Protein AF-A0A2M7KJ41-F1 (afdb_monomer)

Sequence (130 aa):
MAAAASPEGCPVPVIDRPNLLVILIDDLGVRDLGCTGSTFYETPNLDRMAAEGVKFSNAYAASSLCSPARVAIMTGRHPVRVDITNYLAGRGSAGRDLGGCACARREPEPHRLRDRFTDGRAGDGRCVLH

Structure (mmCIF, N/CA/C/O backbone):
data_AF-A0A2M7KJ41-F1
#
_entry.id   AF-A0A2M7KJ41-F1
#
loop_
_atom_site.group_PDB
_atom_site.id
_atom_site.type_symbol
_atom_site.label_atom_id
_atom_site.label_alt_id
_atom_site.label_comp_id
_atom_site.label_asym_id
_atom_site.label_entity_id
_atom_site.label_seq_id
_atom_site.pdbx_PDB_ins_code
_atom_site.Cartn_x
_atom_site.Cartn_y
_atom_site.Cartn_z
_atom_site.occupancy
_atom_site.B_iso_or_equiv
_atom_site.auth_seq_id
_atom_site.auth_comp_id
_atom_site.auth_asym_id
_atom_site.auth_atom_id
_atom_site.pdbx_PDB_model_num
ATOM 1 N N . MET A 1 1 ? -35.348 11.295 32.610 1.00 40.31 1 MET A N 1
ATOM 2 C CA . MET A 1 1 ? -34.556 12.425 32.081 1.00 40.31 1 MET A CA 1
ATOM 3 C C . MET A 1 1 ? -34.223 12.075 30.643 1.00 40.31 1 MET A C 1
ATOM 5 O O . MET A 1 1 ? -33.635 11.028 30.417 1.00 40.31 1 MET A O 1
ATOM 9 N N . ALA A 1 2 ? -34.806 12.819 29.707 1.00 37.28 2 ALA A N 1
ATOM 10 C CA . ALA A 1 2 ? -34.996 12.425 28.315 1.00 37.28 2 ALA A CA 1
ATOM 11 C C . ALA A 1 2 ? -33.674 12.221 27.558 1.00 37.28 2 ALA A C 1
ATOM 13 O O . ALA A 1 2 ? -32.796 13.079 27.601 1.00 37.28 2 ALA A O 1
ATOM 14 N N . ALA A 1 3 ? -33.573 11.107 26.831 1.00 39.62 3 ALA A N 1
ATOM 15 C CA . ALA A 1 3 ? -32.643 10.978 25.722 1.00 39.62 3 ALA A CA 1
ATOM 16 C C . ALA A 1 3 ? -33.139 11.906 24.607 1.00 39.62 3 ALA A C 1
ATOM 18 O O . ALA A 1 3 ? -34.209 11.686 24.039 1.00 39.62 3 ALA A O 1
ATOM 19 N N . ALA A 1 4 ? -32.396 12.976 24.341 1.00 44.53 4 ALA A N 1
ATOM 20 C CA . ALA A 1 4 ? -32.608 13.776 23.151 1.00 44.53 4 ALA A CA 1
ATOM 21 C C . ALA A 1 4 ? -32.181 12.929 21.945 1.00 44.53 4 ALA A C 1
ATOM 23 O O . ALA A 1 4 ? -30.998 12.661 21.747 1.00 44.53 4 ALA A O 1
ATOM 24 N N . ALA A 1 5 ? -33.165 12.466 21.178 1.00 51.31 5 ALA A N 1
ATOM 25 C CA . ALA A 1 5 ? -32.955 11.983 19.827 1.00 51.31 5 ALA A CA 1
ATOM 26 C C . ALA A 1 5 ? -32.408 13.152 18.995 1.00 51.31 5 ALA A C 1
ATOM 28 O O . ALA A 1 5 ? -33.076 14.178 18.863 1.00 51.31 5 ALA A O 1
ATOM 29 N N . SER A 1 6 ? -31.184 13.023 18.480 1.00 53.19 6 SER A N 1
ATOM 30 C CA . SER A 1 6 ? -30.684 13.968 17.482 1.00 53.19 6 SER A CA 1
ATOM 31 C C . SER A 1 6 ? -31.415 13.754 16.153 1.00 53.19 6 SER A C 1
ATOM 33 O O . SER A 1 6 ? -31.711 12.605 15.814 1.00 53.19 6 SER A O 1
ATOM 35 N N . PRO A 1 7 ? -31.716 14.834 15.412 1.00 61.47 7 PRO A N 1
ATOM 36 C CA . PRO A 1 7 ? -32.697 14.826 14.338 1.00 61.47 7 PRO A CA 1
ATOM 37 C C . PRO A 1 7 ? -32.066 14.386 13.014 1.00 61.47 7 PRO A C 1
ATOM 39 O O . PRO A 1 7 ? -30.911 14.701 12.737 1.00 61.47 7 PRO A O 1
ATOM 42 N N . GLU A 1 8 ? -32.869 13.704 12.201 1.00 51.78 8 GLU A N 1
ATOM 43 C CA . GLU A 1 8 ? -32.804 13.656 10.734 1.00 51.78 8 GLU A CA 1
ATOM 44 C C . GLU A 1 8 ? -31.416 13.412 10.101 1.00 51.78 8 GLU A C 1
ATOM 46 O O . GLU A 1 8 ? -30.691 14.330 9.709 1.00 51.78 8 GLU A O 1
ATOM 51 N N . GLY A 1 9 ? -31.071 12.138 9.904 1.00 53.47 9 GLY A N 1
ATOM 52 C CA . GLY A 1 9 ? -29.989 11.764 8.996 1.00 53.47 9 GLY A CA 1
ATOM 53 C C . GLY A 1 9 ? -30.282 12.265 7.578 1.00 53.47 9 GLY A C 1
ATOM 54 O O . GLY A 1 9 ? -31.323 11.951 7.004 1.00 53.47 9 GLY A O 1
ATOM 55 N N . CYS A 1 10 ? -29.360 13.040 7.004 1.00 39.47 10 CYS A N 1
ATOM 56 C CA . CYS A 1 10 ? -29.381 13.373 5.581 1.00 39.47 10 CYS A CA 1
ATOM 57 C C . CYS A 1 10 ? -29.448 12.065 4.768 1.00 39.47 10 CYS A C 1
ATOM 59 O O . CYS A 1 10 ? -28.671 11.152 5.075 1.00 39.47 10 CYS A O 1
ATOM 61 N N . PRO A 1 11 ? -30.334 11.936 3.758 1.00 60.34 11 PRO A N 1
ATOM 62 C CA . PRO A 1 11 ? -30.373 10.758 2.906 1.00 60.34 11 PRO A CA 1
ATOM 63 C C . PRO A 1 11 ? -29.016 10.608 2.226 1.00 60.34 11 PRO A C 1
ATOM 65 O O . PRO A 1 11 ? -28.678 11.360 1.312 1.00 60.34 11 PRO A O 1
ATOM 68 N N . VAL A 1 12 ? -28.208 9.662 2.701 1.00 67.88 12 VAL A N 1
ATOM 69 C CA . VAL A 1 12 ? -26.958 9.323 2.032 1.00 67.88 12 VAL A CA 1
ATOM 70 C C . VAL A 1 12 ? -27.383 8.669 0.720 1.00 67.88 12 VAL A C 1
ATOM 72 O O . VAL A 1 12 ? -28.075 7.648 0.774 1.00 67.88 12 VAL A O 1
ATOM 75 N N . PRO A 1 13 ? -27.074 9.259 -0.449 1.00 69.94 13 PRO A N 1
ATOM 76 C CA . PRO A 1 13 ? -27.458 8.661 -1.716 1.00 69.94 13 PRO A CA 1
ATOM 77 C C . PRO A 1 13 ? -26.911 7.236 -1.747 1.00 69.94 13 PRO A C 1
ATOM 79 O O . PRO A 1 13 ? -25.725 7.018 -1.499 1.00 69.94 13 PRO A O 1
ATOM 82 N N . VAL A 1 14 ? -27.792 6.263 -1.989 1.00 69.06 14 VAL A N 1
ATOM 83 C CA . VAL A 1 14 ? -27.393 4.869 -2.175 1.00 69.06 14 VAL A CA 1
ATOM 84 C C . VAL A 1 14 ? -26.606 4.841 -3.476 1.00 69.06 14 VAL A C 1
ATOM 86 O O . VAL A 1 14 ? -27.174 4.877 -4.563 1.00 69.06 14 VAL A O 1
ATOM 89 N N . ILE A 1 15 ? -25.281 4.919 -3.366 1.00 73.94 15 ILE A N 1
ATOM 90 C CA . ILE A 1 15 ? -24.413 4.894 -4.533 1.00 73.94 15 ILE A CA 1
ATOM 91 C C . ILE A 1 15 ? -24.281 3.431 -4.953 1.00 73.94 15 ILE A C 1
ATOM 93 O O . ILE A 1 15 ? -23.602 2.654 -4.284 1.00 73.94 15 ILE A O 1
ATOM 97 N N . ASP A 1 16 ? -24.870 3.072 -6.094 1.00 85.19 16 ASP A N 1
ATOM 98 C CA . ASP A 1 16 ? -24.765 1.722 -6.678 1.00 85.19 16 ASP A CA 1
ATOM 99 C C . ASP A 1 16 ? -23.310 1.305 -6.979 1.00 85.19 16 ASP A C 1
ATOM 101 O O . ASP A 1 16 ? -23.008 0.133 -7.205 1.00 85.19 16 ASP A O 1
ATOM 105 N N . ARG A 1 17 ? -22.383 2.272 -7.003 1.00 89.31 17 ARG A N 1
ATOM 106 C CA . ARG A 1 17 ? -20.949 2.081 -7.242 1.00 89.31 17 ARG A CA 1
ATOM 107 C C . ARG A 1 17 ? -20.129 2.769 -6.146 1.00 89.31 17 ARG A C 1
ATOM 109 O O . ARG A 1 17 ? -20.031 3.993 -6.163 1.00 89.31 17 ARG A O 1
ATOM 116 N N . PRO A 1 18 ? -19.508 2.032 -5.213 1.00 91.69 18 PRO A N 1
ATOM 117 C CA . PRO A 1 18 ? -18.751 2.658 -4.137 1.00 91.69 18 PRO A CA 1
ATOM 118 C C . PRO A 1 18 ? -17.609 3.520 -4.692 1.00 91.69 18 PRO A C 1
ATOM 120 O O . PRO A 1 18 ? -16.965 3.166 -5.682 1.00 91.69 18 PRO A O 1
ATOM 123 N N . ASN A 1 19 ? -17.342 4.646 -4.031 1.00 92.44 19 ASN A N 1
ATOM 124 C CA . ASN A 1 19 ? -16.181 5.476 -4.331 1.00 92.44 19 ASN A CA 1
ATOM 125 C C . ASN A 1 19 ? -14.926 4.824 -3.743 1.00 92.44 19 ASN A C 1
ATOM 127 O O . ASN A 1 19 ? -14.918 4.441 -2.574 1.00 92.44 19 ASN A O 1
ATOM 131 N N . LEU A 1 20 ? -13.858 4.733 -4.537 1.00 92.56 20 LEU A N 1
ATOM 132 C CA . LEU A 1 20 ? -12.573 4.203 -4.089 1.00 92.56 20 LEU A CA 1
ATOM 133 C C . LEU A 1 20 ? -11.571 5.347 -3.909 1.00 92.56 20 LEU A C 1
ATOM 135 O O . LEU A 1 20 ? -11.201 6.008 -4.878 1.00 92.56 20 LEU A O 1
ATOM 139 N N . LEU A 1 21 ? -11.107 5.549 -2.676 1.00 94.19 21 LEU A N 1
ATOM 140 C CA . LEU A 1 21 ? -10.010 6.457 -2.344 1.00 94.19 21 LEU A CA 1
ATOM 141 C C . LEU A 1 21 ? -8.794 5.633 -1.913 1.00 94.19 21 LEU A C 1
ATOM 143 O O . LEU A 1 21 ? -8.868 4.880 -0.946 1.00 94.19 21 LEU A O 1
ATOM 147 N N . VAL A 1 22 ? -7.673 5.795 -2.618 1.00 94.38 22 VAL A N 1
ATOM 148 C CA . VAL A 1 22 ? -6.394 5.158 -2.271 1.00 94.38 22 VAL A CA 1
ATOM 149 C C . VAL A 1 22 ? -5.453 6.221 -1.715 1.00 94.38 22 VAL A C 1
ATOM 151 O O . VAL A 1 22 ? -5.064 7.142 -2.429 1.00 94.38 22 VAL A O 1
ATOM 154 N N . ILE A 1 23 ? -5.086 6.084 -0.441 1.00 94.69 23 ILE A N 1
ATOM 155 C CA . ILE A 1 23 ? -4.098 6.934 0.231 1.00 94.69 23 ILE A CA 1
ATOM 156 C C . ILE A 1 23 ? -2.788 6.148 0.291 1.00 94.69 23 ILE A C 1
ATOM 158 O O . ILE A 1 23 ? -2.721 5.104 0.936 1.00 94.69 23 ILE A O 1
ATOM 162 N N . LEU A 1 24 ? -1.755 6.643 -0.391 1.00 93.94 24 LEU A N 1
ATOM 163 C CA . LEU A 1 24 ? -0.410 6.070 -0.380 1.00 93.94 24 LEU A CA 1
ATOM 164 C C . LEU A 1 24 ? 0.541 7.048 0.310 1.00 93.94 24 LEU A C 1
ATOM 166 O O . LEU A 1 24 ? 0.630 8.205 -0.095 1.00 93.94 24 LEU A O 1
ATOM 170 N N . ILE A 1 25 ? 1.245 6.571 1.333 1.00 93.69 25 ILE A N 1
ATOM 171 C CA . ILE A 1 25 ? 2.205 7.351 2.117 1.00 93.69 25 ILE A CA 1
ATOM 172 C C . ILE A 1 25 ? 3.603 6.810 1.801 1.00 93.69 25 ILE A C 1
ATOM 174 O O . ILE A 1 25 ? 3.825 5.605 1.911 1.00 93.69 25 ILE A O 1
ATOM 178 N N . ASP A 1 26 ? 4.524 7.680 1.379 1.00 91.56 26 ASP A N 1
ATOM 179 C CA . ASP A 1 26 ? 5.926 7.296 1.165 1.00 91.56 26 ASP A CA 1
ATOM 180 C C . ASP A 1 26 ? 6.660 7.157 2.504 1.00 91.56 26 ASP A C 1
ATOM 182 O O . ASP A 1 26 ? 6.391 7.902 3.445 1.00 91.56 26 ASP A O 1
ATOM 186 N N . ASP A 1 27 ? 7.604 6.214 2.556 1.00 90.25 27 ASP A N 1
ATOM 187 C CA . ASP A 1 27 ? 8.540 5.989 3.666 1.00 90.25 27 ASP A CA 1
ATOM 188 C C . ASP A 1 27 ? 7.897 5.747 5.046 1.00 90.25 27 ASP A C 1
ATOM 190 O O . ASP A 1 27 ? 8.555 5.891 6.074 1.00 90.25 27 ASP A O 1
ATOM 194 N N . LEU A 1 28 ? 6.630 5.315 5.084 1.00 91.31 28 LEU A N 1
ATOM 195 C CA . LEU A 1 28 ? 5.956 4.952 6.329 1.00 91.31 28 LEU A CA 1
ATOM 196 C C . LEU A 1 28 ? 6.430 3.582 6.833 1.00 91.31 28 LEU A C 1
ATOM 198 O O . LEU A 1 28 ? 6.167 2.541 6.221 1.00 91.31 28 LEU A O 1
ATOM 202 N N . GLY A 1 29 ? 7.097 3.578 7.980 1.00 88.81 29 GLY A N 1
ATOM 203 C CA . GLY A 1 29 ? 7.548 2.382 8.668 1.00 88.81 29 GLY A CA 1
ATOM 204 C C . GLY A 1 29 ? 6.440 1.690 9.462 1.00 88.81 29 GLY A C 1
ATOM 205 O O . GLY A 1 29 ? 5.474 2.290 9.932 1.00 88.81 29 GLY A O 1
ATOM 206 N N . VAL A 1 30 ? 6.618 0.387 9.702 1.00 87.81 30 VAL A N 1
ATOM 207 C CA . VAL A 1 30 ? 5.658 -0.431 10.470 1.00 87.81 30 VAL A CA 1
ATOM 208 C C . VAL A 1 30 ? 5.485 0.041 11.919 1.00 87.81 30 VAL A C 1
ATOM 210 O O . VAL A 1 30 ? 4.477 -0.265 12.544 1.00 87.81 30 VAL A O 1
ATOM 213 N N . ARG A 1 31 ? 6.441 0.796 12.471 1.00 89.19 31 ARG A N 1
ATOM 214 C CA . ARG A 1 31 ? 6.435 1.274 13.866 1.00 89.19 31 ARG A CA 1
ATOM 215 C C . ARG A 1 31 ? 6.057 2.749 14.005 1.00 89.19 31 ARG A C 1
ATOM 217 O O . ARG A 1 31 ? 6.217 3.303 15.090 1.00 89.19 31 ARG A O 1
ATOM 224 N N . ASP A 1 32 ? 5.561 3.370 12.941 1.00 90.38 32 ASP A N 1
ATOM 225 C CA . ASP A 1 32 ? 5.332 4.817 12.926 1.00 90.38 32 ASP A CA 1
ATOM 226 C C . ASP A 1 32 ? 3.908 5.207 13.343 1.00 90.38 32 ASP A C 1
ATOM 228 O O . ASP A 1 32 ? 3.660 6.369 13.638 1.00 90.38 32 ASP A O 1
ATOM 232 N N . LEU A 1 33 ? 2.968 4.259 13.415 1.00 91.00 33 LEU A N 1
ATOM 233 C CA . LEU A 1 33 ? 1.568 4.534 13.751 1.00 91.00 33 LEU A CA 1
ATOM 234 C C . LEU A 1 33 ? 1.228 4.130 15.189 1.00 91.00 33 LEU A C 1
ATOM 236 O O . LEU A 1 33 ? 1.703 3.106 15.693 1.00 91.00 33 LEU A O 1
ATOM 240 N N . GLY A 1 34 ? 0.325 4.876 15.827 1.00 89.75 34 GLY A N 1
ATOM 241 C CA . GLY A 1 34 ? -0.213 4.516 17.143 1.00 89.75 34 GLY A CA 1
ATOM 242 C C . GLY A 1 34 ? -0.846 3.119 17.137 1.00 89.75 34 GLY A C 1
ATOM 243 O O . GLY A 1 34 ? -0.534 2.268 17.972 1.00 89.75 34 GLY A O 1
ATOM 244 N N . CYS A 1 35 ? -1.643 2.815 16.111 1.00 87.88 35 CYS A N 1
ATOM 245 C CA . CYS A 1 35 ? -2.299 1.518 15.923 1.00 87.88 35 CYS A CA 1
ATOM 246 C C . CYS A 1 35 ? -1.350 0.337 15.635 1.00 87.88 35 CYS A C 1
ATOM 248 O O . CYS A 1 35 ? -1.790 -0.822 15.684 1.00 87.88 35 CYS A O 1
ATOM 250 N N . THR A 1 36 ? -0.072 0.590 15.339 1.00 88.38 36 THR A N 1
ATOM 251 C CA . THR A 1 36 ? 0.972 -0.442 15.211 1.00 88.38 36 THR A CA 1
ATOM 252 C C . THR A 1 36 ? 1.906 -0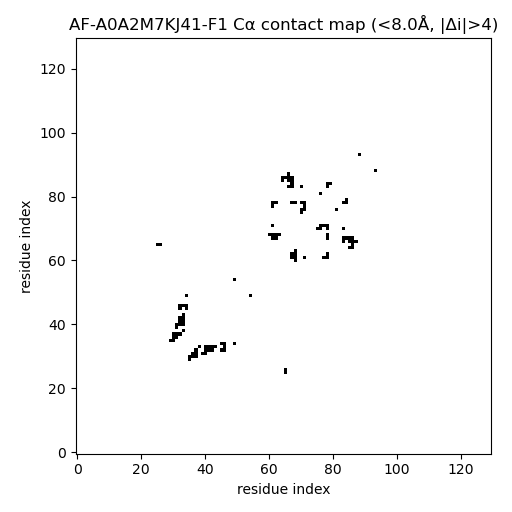.503 16.423 1.00 88.38 36 THR A C 1
ATOM 254 O O . THR A 1 36 ? 2.823 -1.325 16.447 1.00 88.38 36 THR A O 1
ATOM 257 N N . GLY A 1 37 ? 1.632 0.292 17.463 1.00 86.25 37 GLY A N 1
ATOM 258 C CA . GLY A 1 37 ? 2.357 0.287 18.734 1.00 86.25 37 GLY A CA 1
ATOM 259 C C . GLY A 1 37 ? 3.396 1.400 18.882 1.00 86.25 37 GLY A C 1
ATOM 260 O O . GLY A 1 37 ? 4.240 1.313 19.773 1.00 86.25 37 GLY A O 1
ATOM 261 N N . SER A 1 38 ? 3.370 2.429 18.029 1.00 89.62 38 SER A N 1
ATOM 262 C CA . SER A 1 38 ? 4.183 3.630 18.241 1.00 89.62 38 SER A CA 1
ATOM 263 C C . SER A 1 38 ? 3.646 4.450 19.411 1.00 89.62 38 SER A C 1
ATOM 265 O O . SER A 1 38 ? 2.444 4.662 19.523 1.00 89.62 38 SER A O 1
ATOM 267 N N . THR A 1 39 ? 4.535 4.952 20.266 1.00 87.06 39 THR A N 1
ATOM 268 C CA . THR A 1 39 ? 4.192 5.909 21.336 1.00 87.06 39 THR A CA 1
ATOM 269 C C . THR A 1 39 ? 4.751 7.305 21.071 1.00 87.06 39 THR A C 1
ATOM 271 O O . THR A 1 39 ? 4.613 8.183 21.915 1.00 87.06 39 THR A O 1
ATOM 274 N N . PHE A 1 40 ? 5.450 7.493 19.948 1.00 89.19 40 PHE A N 1
ATOM 275 C CA . PHE A 1 40 ? 6.141 8.742 19.628 1.00 89.19 40 PHE A CA 1
ATOM 276 C C . PHE A 1 40 ? 5.319 9.646 18.703 1.00 89.19 40 PHE A C 1
ATOM 278 O O . PHE A 1 40 ? 5.361 10.863 18.851 1.00 89.19 40 PHE A O 1
ATOM 285 N N . TYR A 1 41 ? 4.563 9.063 17.768 1.00 88.75 41 TYR A N 1
ATOM 286 C CA . TYR A 1 41 ? 3.760 9.805 16.798 1.00 88.75 41 TYR A CA 1
ATOM 287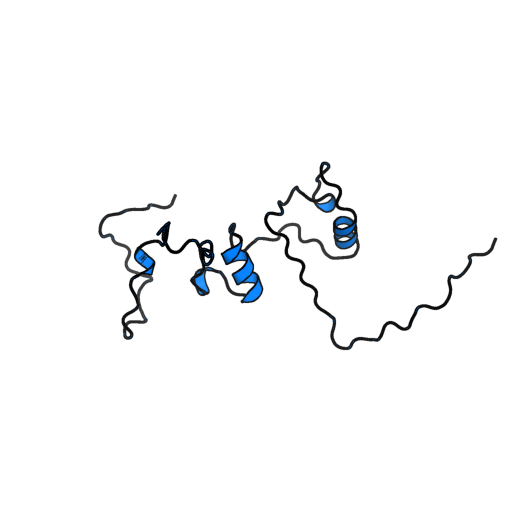 C C . TYR A 1 41 ? 2.272 9.756 17.147 1.00 88.75 41 TYR A C 1
ATOM 289 O O . TYR A 1 41 ? 1.719 8.694 17.430 1.00 88.75 41 TYR A O 1
ATOM 297 N N . GLU A 1 42 ? 1.613 10.911 17.074 1.00 90.56 42 GLU A N 1
ATOM 298 C CA . GLU A 1 42 ? 0.170 11.028 17.269 1.00 90.56 42 GLU A CA 1
ATOM 299 C C . GLU A 1 42 ? -0.553 10.926 15.921 1.00 90.56 42 GLU A C 1
ATOM 301 O O . GLU A 1 42 ? -0.477 11.826 15.083 1.00 90.56 42 GLU A O 1
ATOM 306 N N . THR A 1 43 ? -1.279 9.825 15.703 1.00 93.12 43 THR A N 1
ATOM 307 C CA . THR A 1 43 ? -1.972 9.543 14.434 1.00 93.12 43 THR A CA 1
ATOM 308 C C . THR A 1 43 ? -3.477 9.289 14.600 1.00 93.12 43 THR A C 1
ATOM 310 O O . THR A 1 43 ? -3.997 8.321 14.040 1.00 93.12 43 THR A O 1
ATOM 313 N N . PRO A 1 44 ? -4.238 10.172 15.283 1.00 93.19 44 PRO A N 1
ATOM 314 C CA . PRO A 1 44 ? -5.614 9.883 15.708 1.00 93.19 44 PRO A CA 1
ATOM 315 C C . PRO A 1 44 ? -6.569 9.564 14.548 1.00 93.19 44 PRO A C 1
ATOM 317 O O . PRO A 1 44 ? -7.471 8.740 14.685 1.00 93.19 44 PRO A O 1
ATOM 320 N N . ASN A 1 45 ? -6.363 10.177 13.376 1.00 94.56 45 ASN A N 1
ATOM 321 C CA . ASN A 1 45 ? -7.181 9.907 12.192 1.00 94.56 45 ASN A CA 1
ATOM 322 C C . ASN A 1 45 ? -6.919 8.515 11.599 1.00 94.56 45 ASN A C 1
ATOM 324 O O . ASN A 1 45 ? -7.870 7.837 11.217 1.00 94.56 45 ASN A O 1
ATOM 328 N N . LEU A 1 46 ? -5.652 8.090 11.530 1.00 92.94 46 LEU A N 1
ATOM 329 C CA . LEU A 1 46 ? -5.270 6.764 11.029 1.00 92.94 46 LEU A CA 1
ATOM 330 C C . LEU A 1 46 ? -5.650 5.672 12.027 1.00 92.94 46 LEU A C 1
ATOM 332 O O . LEU A 1 46 ? -6.138 4.622 11.619 1.00 92.94 46 LEU A O 1
ATOM 336 N N . ASP A 1 47 ? -5.517 5.946 13.323 1.00 92.62 47 ASP A N 1
ATOM 337 C CA . ASP A 1 47 ? -5.891 5.004 14.377 1.00 92.62 47 ASP A CA 1
ATOM 338 C C . ASP A 1 47 ? -7.404 4.770 14.400 1.00 92.62 47 ASP A C 1
ATOM 340 O O . ASP A 1 47 ? -7.852 3.626 14.491 1.00 92.62 47 ASP A O 1
ATOM 344 N N . ARG A 1 48 ? -8.200 5.831 14.210 1.00 95.19 48 ARG A N 1
ATOM 345 C CA . ARG A 1 48 ? -9.650 5.712 14.024 1.00 95.19 48 ARG A CA 1
ATOM 346 C C . ARG A 1 48 ? -10.001 4.911 12.768 1.00 95.19 48 ARG A C 1
ATOM 348 O O . ARG A 1 48 ? -10.811 3.995 12.855 1.00 95.19 48 ARG A O 1
ATOM 355 N N . MET A 1 49 ? -9.359 5.193 11.630 1.00 94.50 49 MET A N 1
ATOM 356 C CA . MET A 1 49 ? -9.570 4.419 10.396 1.00 94.50 49 MET A CA 1
ATOM 357 C C . MET A 1 49 ? -9.227 2.931 10.579 1.00 94.50 49 MET A C 1
ATOM 359 O O . MET A 1 49 ? -9.931 2.070 10.058 1.00 94.50 49 MET A O 1
ATOM 363 N N . ALA A 1 50 ? -8.178 2.614 11.342 1.00 93.06 50 ALA A N 1
ATOM 364 C CA . ALA A 1 50 ? -7.803 1.236 11.646 1.00 93.06 50 ALA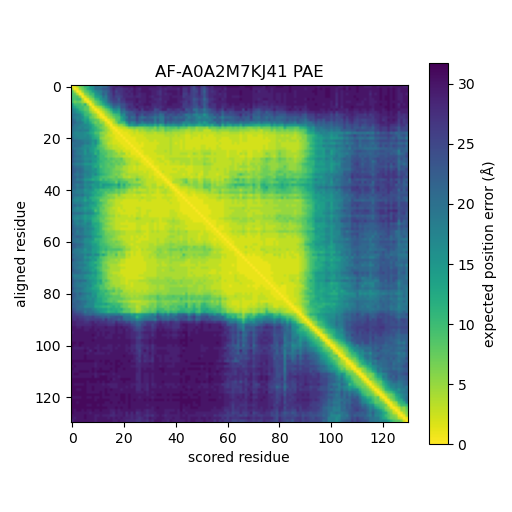 A CA 1
ATOM 365 C C . ALA A 1 50 ? -8.791 0.536 12.599 1.00 93.06 50 ALA A C 1
ATOM 367 O O . ALA A 1 50 ? -8.928 -0.683 12.519 1.00 93.06 50 ALA A O 1
ATOM 368 N N . ALA A 1 51 ? -9.457 1.283 13.488 1.00 94.50 51 ALA A N 1
ATOM 369 C CA . ALA A 1 51 ? -10.468 0.762 14.411 1.00 94.50 51 ALA A CA 1
ATOM 370 C C . ALA A 1 51 ? -11.841 0.551 13.747 1.00 94.50 51 ALA A C 1
ATOM 372 O O . ALA A 1 51 ? -12.541 -0.401 14.082 1.00 94.50 51 ALA A O 1
ATOM 373 N N . GLU A 1 52 ? -12.224 1.426 12.815 1.00 96.81 52 GLU A N 1
ATOM 374 C CA . GLU A 1 52 ? -13.485 1.332 12.061 1.00 96.81 52 GLU A CA 1
ATOM 375 C C . GLU A 1 52 ? -13.392 0.363 10.868 1.00 96.81 52 GLU A C 1
ATOM 377 O O . GLU A 1 52 ? -14.409 -0.139 10.389 1.00 96.81 52 GLU A O 1
ATOM 382 N N . GLY A 1 53 ? -12.177 0.112 10.372 1.00 94.00 53 GLY A N 1
ATOM 383 C CA . GLY A 1 53 ? -11.910 -0.697 9.186 1.00 94.00 53 GLY A CA 1
ATOM 384 C C . GLY A 1 53 ? -11.192 -2.018 9.465 1.00 94.00 53 GLY A C 1
ATOM 385 O O . GLY A 1 53 ? -11.299 -2.625 10.528 1.00 94.00 53 GLY A O 1
ATOM 386 N N . VAL A 1 54 ? -10.440 -2.478 8.462 1.00 94.06 54 VAL A N 1
ATOM 387 C CA . VAL A 1 54 ? -9.620 -3.693 8.537 1.00 94.06 54 VAL A CA 1
ATOM 388 C C . VAL A 1 54 ? -8.146 -3.312 8.485 1.00 94.06 54 VAL A C 1
ATOM 390 O O . VAL A 1 54 ? -7.694 -2.667 7.539 1.00 94.06 54 VAL A O 1
ATOM 393 N N . LYS A 1 55 ? -7.381 -3.752 9.488 1.00 92.69 55 LYS A N 1
ATOM 394 C CA . LYS A 1 55 ? -5.928 -3.563 9.560 1.00 92.69 55 LYS A CA 1
ATOM 395 C C . LYS A 1 55 ? -5.192 -4.826 9.118 1.00 92.69 55 LYS A C 1
ATOM 397 O O . LYS A 1 55 ? -5.392 -5.897 9.687 1.00 92.69 55 LYS A O 1
ATOM 402 N N . PHE A 1 56 ? -4.272 -4.686 8.167 1.00 92.75 56 PHE A N 1
ATOM 403 C CA . PHE A 1 56 ? -3.384 -5.769 7.745 1.00 92.75 56 PHE A CA 1
ATOM 404 C C . PHE A 1 56 ? -2.055 -5.701 8.503 1.00 92.75 56 PHE A C 1
ATOM 406 O O . PHE A 1 56 ? -1.226 -4.842 8.224 1.00 92.75 56 PHE A O 1
ATOM 413 N N . SER A 1 57 ? -1.827 -6.624 9.441 1.00 91.69 57 SER A N 1
ATOM 414 C CA . SER A 1 57 ? -0.559 -6.687 10.191 1.00 91.69 57 SER A CA 1
ATOM 415 C C . SER A 1 57 ? 0.631 -7.142 9.333 1.00 91.69 57 SER A C 1
ATOM 417 O O . SER A 1 57 ? 1.765 -6.796 9.636 1.00 91.69 57 SER A O 1
ATOM 419 N N . ASN A 1 58 ? 0.366 -7.893 8.257 1.00 92.56 58 ASN A N 1
ATOM 420 C CA . ASN A 1 58 ? 1.371 -8.448 7.343 1.00 92.56 58 ASN A CA 1
ATOM 421 C C . ASN A 1 58 ? 1.137 -7.947 5.906 1.00 92.56 58 ASN A C 1
ATOM 423 O O . ASN A 1 58 ? 0.793 -8.725 5.016 1.00 92.56 58 ASN A O 1
ATOM 427 N N . ALA A 1 59 ? 1.275 -6.638 5.687 1.00 91.56 59 ALA A N 1
ATOM 428 C CA . ALA A 1 59 ? 1.208 -6.025 4.360 1.00 91.56 59 ALA A CA 1
ATOM 429 C C . ALA A 1 59 ? 2.624 -5.786 3.812 1.00 91.56 59 ALA A C 1
ATOM 431 O O . ALA A 1 59 ? 3.394 -5.021 4.388 1.00 91.56 59 ALA A O 1
ATOM 432 N N . TYR A 1 60 ? 2.970 -6.436 2.699 1.00 92.44 60 TYR A N 1
ATOM 433 C CA . TYR A 1 60 ? 4.296 -6.330 2.087 1.00 92.44 60 TYR A CA 1
ATOM 434 C C . TYR A 1 60 ? 4.276 -5.415 0.864 1.00 92.44 60 TYR A C 1
ATOM 436 O O . TYR A 1 60 ? 3.407 -5.533 -0.002 1.00 92.44 60 TYR A O 1
ATOM 444 N N . ALA A 1 61 ? 5.274 -4.540 0.762 1.00 92.06 61 ALA A N 1
ATOM 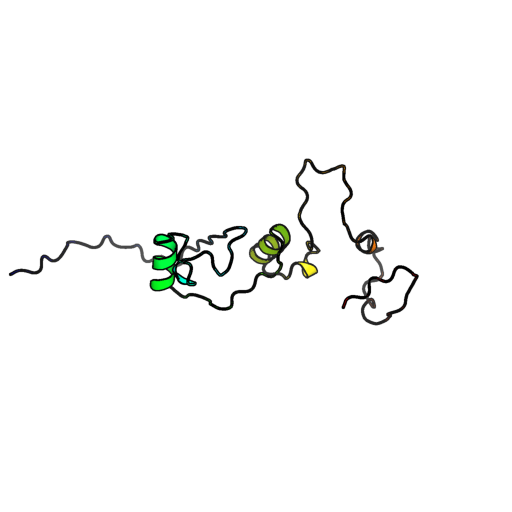445 C CA . ALA A 1 61 ? 5.527 -3.786 -0.456 1.00 92.06 61 ALA A CA 1
ATOM 446 C C . ALA A 1 61 ? 6.204 -4.684 -1.505 1.00 92.06 61 ALA A C 1
ATOM 448 O O . ALA A 1 61 ? 7.069 -5.496 -1.180 1.00 92.06 61 ALA A O 1
ATOM 449 N N . ALA A 1 62 ? 5.851 -4.507 -2.781 1.00 92.06 62 ALA A N 1
ATOM 450 C CA . ALA A 1 62 ? 6.481 -5.242 -3.884 1.00 92.06 62 ALA A CA 1
ATOM 451 C C . ALA A 1 62 ? 7.970 -4.883 -4.083 1.00 92.06 62 ALA A C 1
ATOM 453 O O . ALA A 1 62 ? 8.702 -5.593 -4.767 1.00 92.06 62 ALA A O 1
ATOM 454 N N . SER A 1 63 ? 8.412 -3.754 -3.528 1.00 90.75 63 SER A N 1
ATOM 455 C CA . SER A 1 63 ? 9.799 -3.299 -3.517 1.00 90.75 63 SER A CA 1
ATOM 456 C C . SER A 1 63 ? 10.005 -2.328 -2.353 1.00 90.75 63 SER A C 1
ATOM 458 O O . SER A 1 63 ? 9.059 -1.664 -1.936 1.00 90.75 63 SER A O 1
ATOM 460 N N . SER A 1 64 ? 11.240 -2.220 -1.861 1.00 88.69 64 SER A N 1
ATOM 461 C CA . SER A 1 64 ? 11.660 -1.225 -0.866 1.00 88.69 64 SER A CA 1
ATOM 462 C C . SER A 1 64 ? 11.917 0.168 -1.457 1.00 88.69 64 SER A C 1
ATOM 464 O O . SER A 1 64 ? 12.245 1.090 -0.719 1.00 88.69 64 SER A O 1
ATOM 466 N N . LEU A 1 65 ? 11.792 0.336 -2.779 1.00 90.56 65 LEU A N 1
ATOM 467 C CA . LEU A 1 65 ? 11.987 1.614 -3.464 1.00 90.56 65 LEU A CA 1
ATOM 468 C C . LEU A 1 65 ? 10.642 2.228 -3.884 1.00 90.56 65 LEU A C 1
ATOM 470 O O . LEU A 1 65 ? 9.745 1.533 -4.367 1.00 90.56 65 LEU A O 1
ATOM 474 N N . CYS A 1 66 ? 10.532 3.555 -3.788 1.00 90.00 66 CYS A N 1
ATOM 475 C CA . CYS A 1 66 ? 9.288 4.290 -4.043 1.00 90.00 66 CYS A CA 1
ATOM 476 C C . CYS A 1 66 ? 8.757 4.121 -5.480 1.00 90.00 66 CYS A C 1
ATOM 478 O O . CYS A 1 66 ? 7.571 3.868 -5.686 1.00 90.00 66 CYS A O 1
ATOM 480 N N . SER A 1 67 ? 9.632 4.213 -6.487 1.00 91.50 67 SER A N 1
ATOM 481 C CA . SER A 1 67 ? 9.249 4.101 -7.902 1.00 91.50 67 SER A CA 1
ATOM 482 C C . SER A 1 67 ? 8.671 2.722 -8.258 1.00 91.50 67 SER A C 1
ATOM 484 O O . SER A 1 67 ? 7.526 2.670 -8.713 1.00 91.50 67 SER A O 1
ATOM 486 N N . PRO A 1 68 ? 9.381 1.599 -8.031 1.00 90.62 68 PRO A N 1
ATOM 487 C CA . PRO A 1 68 ? 8.826 0.275 -8.305 1.00 90.62 68 PRO A CA 1
ATOM 488 C C . PRO A 1 68 ? 7.605 -0.057 -7.437 1.00 90.62 68 PRO A C 1
ATOM 490 O O . PRO A 1 68 ? 6.672 -0.681 -7.942 1.00 90.62 68 PRO A O 1
ATOM 493 N N . ALA A 1 69 ? 7.544 0.388 -6.174 1.00 91.62 69 ALA A N 1
ATOM 494 C CA . ALA A 1 69 ? 6.365 0.177 -5.327 1.00 91.62 69 ALA A CA 1
ATOM 495 C C . ALA A 1 69 ? 5.112 0.866 -5.900 1.00 91.62 69 ALA A C 1
ATOM 497 O O . ALA A 1 69 ? 4.062 0.236 -6.041 1.00 91.62 69 ALA A O 1
ATOM 498 N N . ARG A 1 70 ? 5.231 2.132 -6.323 1.00 93.75 70 ARG A N 1
ATOM 499 C CA . ARG A 1 70 ? 4.138 2.885 -6.966 1.00 93.75 70 ARG A CA 1
ATOM 500 C C . ARG A 1 70 ? 3.704 2.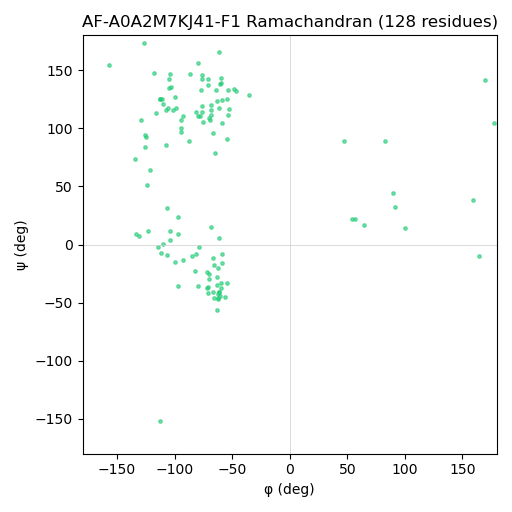247 -8.282 1.00 93.75 70 ARG A C 1
ATOM 502 O O . ARG A 1 70 ? 2.510 2.131 -8.545 1.00 93.75 70 ARG A O 1
ATOM 509 N N . VAL A 1 71 ? 4.657 1.800 -9.099 1.00 93.62 71 VAL A N 1
ATOM 510 C CA . VAL A 1 71 ? 4.361 1.101 -10.358 1.00 93.62 71 VAL A CA 1
ATOM 511 C C . VAL A 1 71 ? 3.587 -0.191 -10.107 1.00 93.62 71 VAL A C 1
ATOM 513 O O . VAL A 1 71 ? 2.632 -0.469 -10.835 1.00 93.62 71 VAL A O 1
ATOM 516 N N . ALA A 1 72 ? 3.942 -0.955 -9.073 1.00 93.88 72 ALA A N 1
ATOM 517 C CA . ALA A 1 72 ? 3.213 -2.168 -8.723 1.00 93.88 72 ALA A CA 1
ATOM 518 C C . ALA A 1 72 ? 1.752 -1.876 -8.348 1.00 93.88 72 ALA A C 1
ATOM 520 O O . ALA A 1 72 ? 0.857 -2.588 -8.799 1.00 93.88 72 ALA A O 1
ATOM 521 N N . ILE A 1 73 ? 1.505 -0.793 -7.603 1.00 94.62 73 ILE A N 1
ATOM 522 C CA . ILE A 1 73 ? 0.148 -0.350 -7.243 1.00 94.62 73 ILE A CA 1
ATOM 523 C C . ILE A 1 73 ? -0.638 0.091 -8.486 1.00 94.62 73 ILE A C 1
ATOM 525 O O . ILE A 1 73 ? -1.782 -0.315 -8.663 1.00 94.62 73 ILE A O 1
ATOM 529 N N . MET A 1 74 ? -0.029 0.885 -9.373 1.00 93.56 74 MET A N 1
ATOM 530 C CA . MET A 1 74 ? -0.711 1.418 -10.562 1.00 93.56 74 MET A CA 1
ATOM 531 C C . MET A 1 74 ? -1.000 0.355 -11.628 1.00 93.56 74 MET A C 1
ATOM 533 O O . MET A 1 74 ? -2.015 0.426 -12.314 1.00 93.56 74 MET A O 1
ATOM 537 N N . THR A 1 75 ? -0.096 -0.610 -11.805 1.00 93.62 75 THR A N 1
ATOM 538 C CA . THR A 1 75 ? -0.190 -1.611 -12.884 1.00 93.62 75 THR A CA 1
ATOM 539 C C . THR A 1 75 ? -0.759 -2.950 -12.424 1.00 93.62 75 THR A C 1
ATOM 541 O O . THR A 1 75 ? -1.101 -3.785 -13.264 1.00 93.62 75 THR A O 1
ATOM 544 N N . GLY A 1 76 ? -0.812 -3.201 -11.113 1.00 94.44 76 GLY A N 1
ATOM 545 C CA . GLY A 1 76 ? -1.151 -4.509 -10.550 1.00 94.44 76 GLY A CA 1
ATOM 546 C C . GLY A 1 76 ? -0.134 -5.606 -10.894 1.00 94.44 76 GLY A C 1
ATOM 547 O O . GLY A 1 76 ? -0.448 -6.794 -10.801 1.00 94.44 76 GLY A O 1
ATOM 548 N N . ARG A 1 77 ? 1.076 -5.243 -11.344 1.00 93.50 77 ARG A N 1
ATOM 549 C CA . ARG A 1 77 ? 2.126 -6.183 -11.759 1.00 93.50 77 ARG A CA 1
ATOM 550 C C . ARG A 1 77 ? 3.362 -6.044 -10.886 1.00 93.50 77 ARG A C 1
ATOM 552 O O . ARG A 1 77 ? 3.719 -4.958 -10.448 1.00 93.50 77 ARG A O 1
ATOM 559 N N . HIS A 1 78 ? 4.059 -7.160 -10.683 1.00 93.00 78 HIS A N 1
ATOM 560 C CA . HIS A 1 78 ? 5.351 -7.139 -10.009 1.00 93.00 78 HIS A CA 1
ATOM 561 C C . HIS A 1 78 ? 6.346 -6.256 -10.794 1.00 93.00 78 HIS A C 1
ATOM 563 O O . HIS A 1 78 ? 6.385 -6.392 -12.021 1.00 93.00 78 HIS A O 1
ATOM 569 N N . PRO A 1 79 ? 7.182 -5.425 -10.141 1.00 90.44 79 PRO A N 1
ATOM 570 C CA . PRO A 1 79 ? 8.072 -4.468 -10.816 1.00 90.44 79 PRO A CA 1
ATOM 571 C C . PRO A 1 79 ? 8.996 -5.093 -11.877 1.00 90.44 79 PRO A C 1
ATOM 573 O O . PRO A 1 79 ? 9.247 -4.513 -12.927 1.00 90.44 79 PRO A O 1
ATOM 576 N N . VAL A 1 80 ? 9.422 -6.340 -11.648 1.00 90.25 80 VAL A N 1
ATOM 577 C CA . VAL A 1 80 ? 10.232 -7.137 -12.593 1.00 90.25 80 VAL A CA 1
ATOM 578 C C . VAL A 1 80 ? 9.502 -7.429 -13.913 1.00 90.25 80 VAL A C 1
ATOM 580 O O . VAL A 1 80 ? 10.143 -7.593 -14.937 1.00 90.25 80 VAL A O 1
ATOM 583 N N . ARG A 1 81 ? 8.163 -7.489 -13.928 1.00 90.00 81 ARG A N 1
ATOM 584 C CA . ARG A 1 81 ? 7.381 -7.741 -15.158 1.00 90.00 8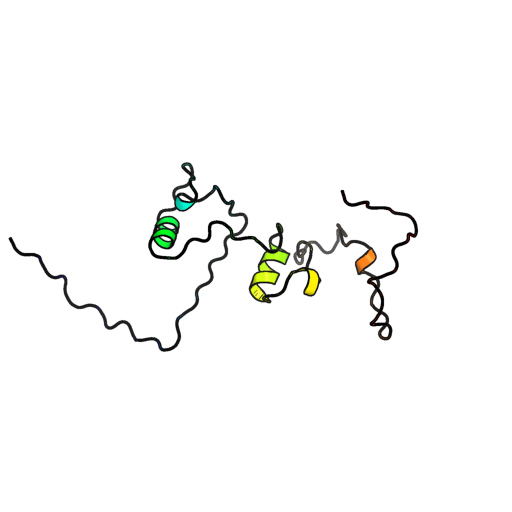1 ARG A CA 1
ATOM 585 C C . ARG A 1 81 ? 7.172 -6.498 -16.021 1.00 90.00 81 ARG A C 1
ATOM 587 O O . ARG A 1 81 ? 6.585 -6.604 -17.093 1.00 90.00 81 ARG A O 1
ATOM 594 N N . VAL A 1 82 ? 7.554 -5.335 -15.512 1.00 87.75 82 VAL A N 1
ATOM 595 C CA . VAL A 1 82 ? 7.401 -4.035 -16.178 1.00 87.75 82 VAL A CA 1
ATOM 596 C C . VAL A 1 82 ? 8.747 -3.321 -16.314 1.00 87.75 82 VAL A C 1
ATOM 598 O O . VAL A 1 82 ? 8.768 -2.139 -16.627 1.00 87.75 82 VAL A O 1
ATOM 601 N N . ASP A 1 83 ? 9.852 -4.031 -16.053 1.00 87.56 83 ASP A N 1
ATOM 602 C CA . ASP A 1 83 ? 11.242 -3.568 -16.169 1.00 87.56 83 ASP A CA 1
ATOM 603 C C . ASP A 1 83 ? 11.579 -2.271 -15.407 1.00 87.56 83 ASP A C 1
ATOM 605 O O . ASP A 1 83 ? 12.582 -1.612 -15.675 1.00 87.56 83 ASP A O 1
ATOM 609 N N . ILE A 1 84 ? 10.785 -1.925 -14.390 1.00 87.56 84 ILE A N 1
ATOM 610 C CA . ILE A 1 84 ? 11.052 -0.801 -13.485 1.00 87.56 84 ILE A CA 1
ATOM 611 C C . ILE A 1 84 ? 11.465 -1.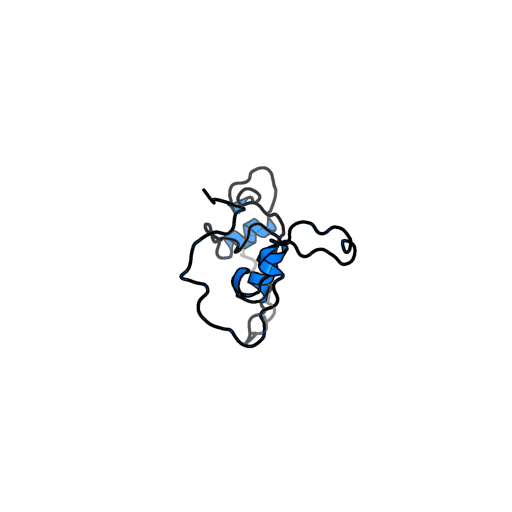393 -12.145 1.00 87.56 84 ILE A C 1
ATOM 613 O O . ILE A 1 84 ? 10.634 -1.617 -11.275 1.00 87.56 84 ILE A O 1
ATOM 617 N N . THR A 1 85 ? 12.751 -1.696 -11.988 1.00 87.19 85 THR A N 1
ATOM 618 C CA . THR A 1 85 ? 13.307 -2.306 -10.763 1.00 87.19 85 THR A CA 1
ATOM 619 C C . THR A 1 85 ? 14.122 -1.333 -9.915 1.00 87.19 85 THR A C 1
ATOM 621 O O . THR A 1 85 ? 14.473 -1.659 -8.785 1.00 87.19 85 THR A O 1
ATOM 624 N N . ASN A 1 86 ? 14.393 -0.133 -10.433 1.00 86.38 86 ASN A N 1
ATOM 625 C CA . ASN A 1 86 ? 15.178 0.899 -9.765 1.00 86.38 86 ASN A CA 1
ATOM 626 C C . ASN A 1 86 ? 14.407 2.230 -9.711 1.00 86.38 86 ASN A C 1
ATOM 628 O O . ASN A 1 86 ? 13.319 2.356 -10.282 1.00 86.38 86 ASN A O 1
ATOM 632 N N . TYR A 1 87 ? 14.952 3.221 -9.003 1.00 84.75 87 TYR A N 1
ATOM 633 C CA . TYR A 1 87 ? 14.359 4.551 -8.930 1.00 84.75 87 TYR A CA 1
ATOM 634 C C . TYR A 1 87 ? 14.279 5.191 -10.322 1.00 84.75 87 TYR A C 1
ATOM 636 O O . TYR A 1 87 ? 15.211 5.117 -11.126 1.00 84.75 87 TYR A O 1
ATOM 644 N N . LEU A 1 88 ? 13.155 5.843 -10.608 1.00 82.19 88 LEU A N 1
ATOM 645 C CA . LEU A 1 88 ? 13.006 6.613 -11.834 1.00 82.19 88 LEU A CA 1
ATOM 646 C C . LEU A 1 88 ? 13.730 7.946 -11.648 1.00 82.19 88 LEU A C 1
ATOM 648 O O . LEU A 1 88 ? 13.322 8.792 -10.853 1.00 82.19 88 LEU A O 1
ATOM 652 N N . ALA A 1 89 ? 14.834 8.124 -12.368 1.00 72.56 89 ALA A N 1
ATOM 653 C CA . ALA A 1 89 ? 15.560 9.381 -12.374 1.00 72.56 89 ALA A CA 1
ATOM 654 C C . ALA A 1 89 ? 14.675 10.495 -12.963 1.00 72.56 89 ALA A C 1
ATOM 656 O O . ALA A 1 89 ? 14.171 10.383 -14.081 1.00 72.56 89 ALA A O 1
ATOM 657 N N . GLY A 1 90 ? 14.471 11.574 -12.202 1.00 67.25 90 GLY A N 1
ATOM 658 C CA . GLY A 1 90 ? 13.729 12.744 -12.669 1.00 67.25 90 GLY A CA 1
ATOM 659 C C . GLY A 1 90 ? 14.388 13.413 -13.882 1.00 67.25 90 GLY A C 1
ATOM 660 O O . GLY A 1 90 ? 15.562 13.193 -14.183 1.00 67.25 90 GLY A O 1
ATOM 661 N N . ARG A 1 91 ? 13.646 14.299 -14.560 1.00 55.09 91 ARG A N 1
ATOM 662 C CA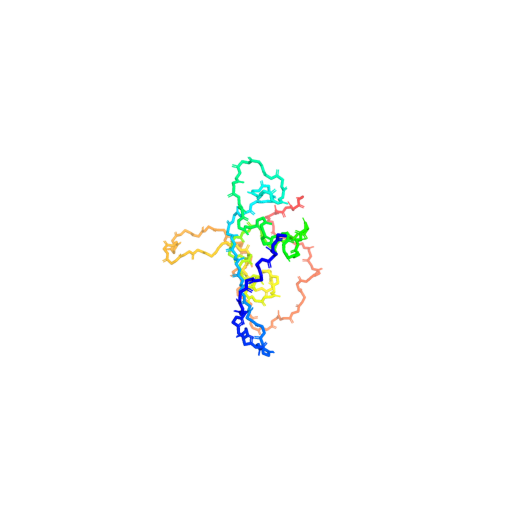 . ARG A 1 91 ? 14.065 14.995 -15.799 1.00 55.09 91 ARG A CA 1
ATOM 663 C C . ARG A 1 91 ? 15.308 15.908 -15.672 1.00 55.09 91 ARG A C 1
ATOM 665 O O . ARG A 1 91 ? 15.658 16.567 -16.640 1.00 55.09 91 ARG A O 1
ATOM 672 N N . GLY A 1 92 ? 15.991 15.933 -14.524 1.00 50.72 92 GLY A N 1
ATOM 673 C CA . GLY A 1 92 ? 17.233 16.682 -14.279 1.00 50.72 92 GLY A CA 1
ATOM 674 C C . GLY A 1 92 ? 18.473 15.817 -14.015 1.00 50.72 92 GLY A C 1
ATOM 675 O O . GLY A 1 92 ? 19.559 16.361 -13.846 1.00 50.72 92 GLY A O 1
ATOM 676 N N . SER A 1 93 ? 18.345 14.486 -13.982 1.00 50.12 93 SER A N 1
ATOM 677 C CA . SER A 1 93 ? 19.475 13.568 -13.738 1.00 50.12 93 SER A CA 1
ATOM 678 C C . SER A 1 93 ? 20.090 13.003 -15.023 1.00 50.12 93 SER A C 1
ATOM 680 O O . SER A 1 93 ? 20.918 12.091 -14.955 1.00 50.12 93 SER A O 1
ATOM 682 N N . ALA A 1 94 ? 19.683 13.524 -16.187 1.00 48.94 94 ALA A N 1
ATOM 683 C CA . ALA A 1 94 ? 20.217 13.181 -17.502 1.00 48.94 94 ALA A CA 1
ATOM 684 C C . ALA A 1 94 ? 21.688 13.622 -17.596 1.00 48.94 94 ALA A C 1
ATOM 686 O O . ALA A 1 94 ? 22.012 14.686 -18.110 1.00 48.94 94 ALA A O 1
ATOM 687 N N . GLY A 1 95 ? 22.580 12.831 -17.010 1.00 45.03 95 GLY A N 1
ATOM 688 C CA . GLY A 1 95 ? 24.007 13.135 -16.958 1.00 45.03 95 GLY A CA 1
ATOM 689 C C . GLY A 1 95 ? 24.808 12.319 -15.950 1.00 45.03 95 GLY A C 1
ATOM 690 O O . GLY A 1 95 ? 26.033 12.364 -15.989 1.00 45.03 95 GLY A O 1
ATOM 691 N N . ARG A 1 96 ? 24.170 11.543 -15.065 1.00 41.56 96 ARG A N 1
ATOM 692 C CA . ARG A 1 96 ? 24.884 10.563 -14.238 1.00 41.56 96 ARG A CA 1
ATOM 693 C C . ARG A 1 96 ? 24.257 9.195 -14.423 1.00 41.56 96 ARG A C 1
ATOM 695 O O . ARG A 1 96 ? 23.267 8.857 -13.782 1.00 41.56 96 ARG A O 1
ATOM 702 N N . ASP A 1 97 ? 24.847 8.457 -15.354 1.00 47.81 97 ASP A N 1
ATOM 703 C CA . ASP A 1 97 ? 24.711 7.015 -15.497 1.00 47.81 97 ASP A CA 1
ATOM 704 C C . ASP A 1 97 ? 25.079 6.358 -14.161 1.00 47.81 97 ASP A C 1
ATOM 706 O O . ASP A 1 97 ? 26.247 6.138 -13.850 1.00 47.81 97 ASP A O 1
ATOM 710 N N . LEU A 1 98 ? 24.080 6.161 -13.306 1.00 50.22 98 LEU A N 1
ATOM 711 C CA . LEU A 1 98 ? 24.238 5.515 -12.014 1.00 50.22 98 LEU A CA 1
ATOM 712 C C . LEU A 1 98 ? 23.264 4.348 -11.957 1.00 50.22 98 LEU A C 1
ATOM 714 O O . LEU A 1 98 ? 22.110 4.481 -11.559 1.00 50.22 98 LEU A O 1
ATOM 718 N N . GLY A 1 99 ? 23.771 3.185 -12.361 1.00 43.03 99 GLY A N 1
ATOM 719 C CA . GLY A 1 99 ? 23.267 1.912 -11.860 1.00 43.03 99 GLY A CA 1
ATOM 720 C C . GLY A 1 99 ? 22.153 1.259 -12.668 1.00 43.03 99 GLY A C 1
ATOM 721 O O . GLY A 1 99 ? 21.338 0.535 -12.100 1.00 43.03 99 GLY A O 1
ATOM 722 N N . GLY A 1 100 ? 22.132 1.438 -13.989 1.00 40.72 100 GLY A N 1
ATOM 723 C CA . GLY A 1 100 ? 21.579 0.388 -14.839 1.00 40.72 100 GLY A CA 1
ATOM 724 C C . GLY A 1 100 ? 22.523 -0.809 -14.776 1.00 40.72 100 GLY A C 1
ATOM 725 O O . GLY A 1 100 ? 23.694 -0.676 -15.128 1.00 40.72 100 GLY A O 1
ATOM 726 N N . CYS A 1 101 ? 22.047 -1.974 -14.329 1.00 39.72 101 CYS A N 1
ATOM 727 C CA . CYS A 1 101 ? 22.786 -3.210 -14.554 1.00 39.72 101 CYS A CA 1
ATOM 728 C C . CYS A 1 101 ? 23.063 -3.283 -16.062 1.00 39.72 101 CYS A C 1
ATOM 730 O O . CYS A 1 101 ? 22.129 -3.309 -16.866 1.00 39.72 101 CYS A O 1
ATOM 732 N N . ALA A 1 102 ? 24.336 -3.252 -16.457 1.00 49.12 102 ALA A N 1
ATOM 733 C CA . ALA A 1 102 ? 24.744 -3.190 -17.860 1.00 49.12 102 ALA A CA 1
ATOM 734 C C . ALA A 1 102 ? 24.228 -4.386 -18.696 1.00 49.12 102 ALA A C 1
ATOM 736 O O . ALA A 1 102 ? 24.315 -4.369 -19.921 1.00 49.12 102 ALA A O 1
ATOM 737 N N . CYS A 1 103 ? 23.637 -5.405 -18.059 1.00 41.88 103 CYS A N 1
ATOM 738 C CA . CYS A 1 103 ? 22.960 -6.514 -18.723 1.00 41.88 103 CYS A CA 1
ATOM 739 C C . CYS A 1 103 ? 21.615 -6.135 -19.378 1.00 41.88 103 CYS A C 1
ATOM 741 O O . CYS A 1 103 ? 21.214 -6.809 -20.326 1.00 41.88 103 CYS A O 1
ATOM 743 N N . ALA A 1 104 ? 20.941 -5.068 -18.926 1.00 46.28 104 ALA A N 1
ATOM 744 C CA . ALA A 1 104 ? 19.617 -4.670 -19.419 1.00 46.28 104 ALA A CA 1
ATOM 745 C C . ALA A 1 104 ? 19.664 -3.790 -20.684 1.00 46.28 104 ALA A C 1
ATOM 747 O O . ALA A 1 104 ? 18.634 -3.559 -21.306 1.00 46.28 104 ALA A O 1
ATOM 748 N N . ARG A 1 105 ? 20.852 -3.315 -21.096 1.00 43.19 105 ARG A N 1
ATOM 749 C CA . ARG A 1 105 ? 21.033 -2.501 -22.316 1.00 43.19 105 ARG A CA 1
ATOM 750 C C . ARG A 1 105 ? 21.487 -3.296 -23.542 1.00 43.19 105 ARG A C 1
ATOM 752 O O . ARG A 1 105 ? 22.080 -2.728 -24.453 1.00 43.19 105 ARG A O 1
ATOM 759 N N . ARG A 1 106 ? 21.239 -4.606 -23.593 1.00 39.31 106 ARG A N 1
ATOM 760 C CA . ARG A 1 106 ? 21.208 -5.286 -24.893 1.00 39.31 106 ARG A CA 1
ATOM 761 C C . ARG A 1 106 ? 19.763 -5.314 -25.335 1.00 39.31 106 ARG A C 1
ATOM 763 O O . ARG A 1 106 ? 18.992 -6.126 -24.830 1.00 39.31 106 ARG A O 1
ATOM 770 N N . GLU A 1 107 ? 19.423 -4.392 -26.229 1.00 38.78 107 GLU A N 1
ATOM 771 C CA . GLU A 1 107 ? 18.151 -4.437 -26.934 1.00 38.78 107 GLU A CA 1
ATOM 772 C C . GLU A 1 107 ? 17.936 -5.853 -27.491 1.00 38.78 107 GLU A C 1
ATOM 774 O O . GLU A 1 107 ? 18.880 -6.463 -28.013 1.00 38.78 107 GLU A O 1
ATOM 779 N N . PRO A 1 108 ? 16.741 -6.435 -27.323 1.00 39.97 108 PRO A N 1
ATOM 780 C CA . PRO A 1 108 ? 16.445 -7.713 -27.929 1.00 39.97 108 PRO A CA 1
ATOM 781 C C . PRO A 1 108 ? 16.345 -7.501 -29.441 1.00 39.97 108 PRO A C 1
ATOM 783 O O . PRO A 1 108 ? 15.381 -6.920 -29.931 1.00 39.97 108 PRO A O 1
ATOM 786 N N . GLU A 1 109 ? 17.334 -8.002 -30.183 1.00 40.75 109 GLU A N 1
ATOM 787 C CA . GLU A 1 109 ? 17.191 -8.258 -31.619 1.00 40.75 109 GLU A CA 1
ATOM 788 C C . GLU A 1 109 ? 15.853 -8.991 -31.855 1.00 40.75 109 GLU A C 1
ATOM 790 O O . GLU A 1 109 ? 15.566 -9.964 -31.140 1.00 40.75 109 GLU A O 1
ATOM 795 N N . PRO A 1 110 ? 15.023 -8.564 -32.825 1.00 40.22 110 PRO A N 1
ATOM 796 C CA . PRO A 1 110 ? 13.585 -8.862 -32.874 1.00 40.22 110 PRO A CA 1
ATOM 797 C C . PRO A 1 110 ? 13.206 -10.333 -33.152 1.00 40.22 110 PRO A C 1
ATOM 799 O O . PRO A 1 110 ? 12.053 -10.631 -33.465 1.00 40.22 110 PRO A O 1
ATOM 802 N N . HIS A 1 111 ? 14.135 -11.288 -33.034 1.00 37.97 111 HIS A N 1
ATOM 803 C CA . HIS A 1 111 ? 13.953 -12.660 -33.520 1.00 37.97 111 HIS A CA 1
ATOM 804 C C . HIS A 1 111 ? 14.344 -13.794 -32.555 1.00 37.97 111 HIS A C 1
ATOM 806 O O . HIS A 1 111 ? 14.326 -14.951 -32.971 1.00 37.97 111 HIS A O 1
ATOM 812 N N . ARG A 1 112 ? 14.657 -13.549 -31.272 1.00 40.91 112 ARG A N 1
ATOM 813 C CA . ARG A 1 112 ? 14.905 -14.656 -30.313 1.00 40.91 112 ARG A CA 1
ATOM 814 C C . ARG A 1 112 ? 14.210 -14.482 -28.965 1.00 40.91 112 ARG A C 1
ATOM 816 O O . ARG A 1 112 ? 14.830 -14.259 -27.931 1.00 40.91 112 ARG A O 1
ATOM 823 N N . LEU A 1 113 ? 12.896 -14.682 -28.993 1.00 45.41 113 LEU A N 1
ATOM 824 C CA . LEU A 1 113 ? 12.090 -15.038 -27.830 1.00 45.41 113 LEU A CA 1
ATOM 825 C C . LEU A 1 113 ? 12.095 -16.565 -27.677 1.00 45.41 113 LEU A C 1
ATOM 827 O O . LEU A 1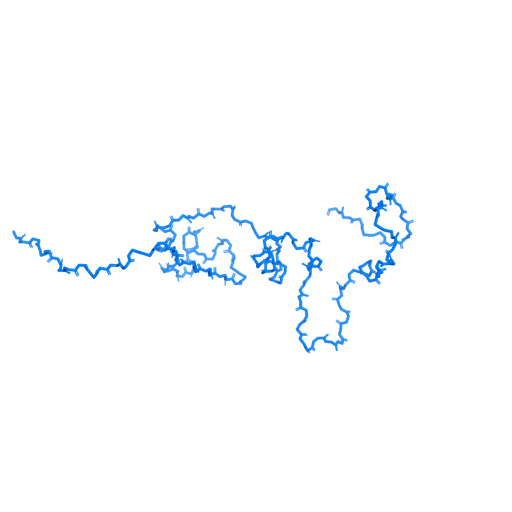 113 ? 11.245 -17.226 -28.267 1.00 45.41 113 LEU A O 1
ATOM 831 N N . ARG A 1 114 ? 13.067 -17.105 -26.934 1.00 42.16 114 ARG A N 1
ATOM 832 C CA . ARG A 1 114 ? 13.020 -18.369 -26.164 1.00 42.16 114 ARG A CA 1
ATOM 833 C C . ARG A 1 114 ? 14.436 -18.716 -25.680 1.00 42.16 114 ARG A C 1
ATOM 835 O O . ARG A 1 114 ? 15.404 -18.469 -26.385 1.00 42.16 114 ARG A O 1
ATOM 842 N N . ASP A 1 115 ? 14.515 -19.242 -24.459 1.00 38.09 115 ASP A N 1
ATOM 843 C CA . ASP A 1 115 ? 15.686 -19.921 -23.871 1.00 38.09 115 ASP A CA 1
ATOM 844 C C . ASP A 1 115 ? 16.730 -19.082 -23.105 1.00 38.09 115 ASP A C 1
ATOM 846 O O . ASP A 1 115 ? 17.929 -19.322 -23.194 1.00 38.09 115 ASP A O 1
ATOM 850 N N . ARG A 1 116 ? 16.297 -18.147 -22.244 1.00 45.94 116 ARG A N 1
ATOM 851 C CA . ARG A 1 116 ? 17.170 -17.546 -21.201 1.00 45.94 116 ARG A CA 1
ATOM 852 C C . ARG A 1 116 ? 16.874 -18.017 -19.772 1.00 45.94 116 ARG A C 1
ATOM 854 O O . ARG A 1 116 ? 17.075 -17.262 -18.827 1.00 45.94 116 ARG A O 1
ATOM 861 N N . PHE A 1 117 ? 16.407 -19.254 -19.597 1.00 45.09 117 PHE A N 1
ATOM 862 C CA . PHE A 1 117 ? 16.218 -19.827 -18.256 1.00 45.09 117 PHE A CA 1
ATOM 863 C C . PHE A 1 117 ? 17.182 -20.975 -17.906 1.00 45.09 117 PHE A C 1
ATOM 865 O O . PHE A 1 117 ? 17.200 -21.393 -16.756 1.00 45.09 117 PHE A O 1
ATOM 872 N N . THR A 1 118 ? 18.008 -21.485 -18.829 1.00 38.69 118 THR A N 1
ATOM 873 C CA . THR A 1 118 ? 18.719 -22.759 -18.579 1.00 38.69 118 THR A CA 1
ATOM 874 C C . THR A 1 118 ? 20.216 -22.796 -18.840 1.00 38.69 118 THR A C 1
ATOM 876 O O . THR A 1 118 ? 20.779 -23.873 -18.694 1.00 38.69 118 THR A O 1
ATOM 879 N N . ASP A 1 119 ? 20.900 -21.690 -19.144 1.00 37.31 119 ASP A N 1
ATOM 880 C CA . ASP A 1 119 ? 22.361 -21.762 -19.297 1.00 37.31 119 ASP A CA 1
ATOM 881 C C . ASP A 1 119 ? 23.095 -20.763 -18.407 1.00 37.31 119 ASP A C 1
ATOM 883 O O . ASP A 1 119 ? 23.437 -19.635 -18.770 1.00 37.31 119 ASP A O 1
ATOM 887 N N . GLY A 1 120 ? 23.287 -21.201 -17.165 1.00 42.31 120 GLY A N 1
ATOM 888 C CA . GLY A 1 120 ? 24.263 -20.619 -16.269 1.00 42.31 120 GLY A CA 1
ATOM 889 C C . GLY A 1 120 ? 25.663 -21.073 -16.668 1.00 42.31 120 GLY A C 1
ATOM 890 O O . GLY A 1 120 ? 26.033 -22.201 -16.362 1.00 42.31 120 GLY A O 1
ATOM 891 N N . ARG A 1 121 ? 26.442 -20.173 -17.281 1.00 38.59 121 ARG A N 1
ATOM 892 C CA . ARG A 1 121 ? 27.906 -19.991 -17.117 1.00 38.59 121 ARG A CA 1
ATOM 893 C C . ARG A 1 121 ? 28.370 -18.886 -18.075 1.00 38.59 121 ARG A C 1
ATOM 895 O O . ARG A 1 121 ? 28.290 -19.014 -19.285 1.00 38.59 121 ARG A O 1
ATOM 902 N N . ALA A 1 122 ? 28.647 -17.697 -17.550 1.00 42.94 122 ALA A N 1
ATOM 903 C CA . ALA A 1 122 ? 29.958 -17.280 -17.037 1.00 42.94 122 ALA A CA 1
ATOM 904 C C . ALA A 1 122 ? 30.906 -16.796 -18.154 1.00 42.94 122 ALA A C 1
ATOM 906 O O . ALA A 1 122 ? 31.709 -17.555 -18.683 1.00 42.94 122 ALA A O 1
ATOM 907 N N . GLY A 1 123 ? 30.832 -15.496 -18.451 1.00 33.25 123 GLY A N 1
ATOM 908 C CA . GLY A 1 123 ? 31.958 -14.697 -18.935 1.00 33.25 123 GLY A CA 1
ATOM 909 C C . GLY A 1 123 ? 32.240 -13.638 -17.868 1.00 33.25 123 GLY A C 1
ATOM 910 O O . GLY A 1 123 ? 31.359 -12.841 -17.570 1.00 33.25 123 GLY A O 1
ATOM 911 N N . ASP A 1 124 ? 33.401 -13.748 -17.231 1.00 41.81 124 ASP A N 1
ATOM 912 C CA . ASP A 1 124 ? 33.835 -13.185 -15.943 1.00 41.81 124 ASP A CA 1
ATOM 913 C C . ASP A 1 124 ? 33.331 -11.787 -15.524 1.00 41.81 124 ASP A C 1
ATOM 915 O O . ASP A 1 124 ? 33.486 -10.791 -16.225 1.00 41.81 124 ASP A O 1
ATOM 919 N N . GLY A 1 125 ? 32.803 -11.732 -14.298 1.00 37.81 125 GLY A N 1
ATOM 920 C CA . GLY A 1 125 ? 32.302 -10.533 -13.615 1.00 37.81 125 GLY A CA 1
ATOM 921 C C . GLY A 1 125 ? 31.327 -10.880 -12.486 1.00 37.81 125 GLY A C 1
ATOM 922 O O . GLY A 1 125 ? 30.284 -10.251 -12.340 1.00 37.81 125 GLY A O 1
ATOM 923 N N . ARG A 1 126 ? 31.611 -11.966 -11.757 1.00 32.81 126 ARG A N 1
ATOM 924 C CA . ARG A 1 126 ? 30.719 -12.607 -10.780 1.00 32.81 126 ARG A CA 1
ATOM 925 C C . ARG A 1 126 ? 30.198 -11.625 -9.722 1.00 32.81 126 ARG A C 1
ATOM 927 O O . ARG A 1 126 ? 30.933 -11.270 -8.810 1.00 32.81 126 ARG A O 1
ATOM 934 N N . CYS A 1 127 ? 28.901 -11.324 -9.762 1.00 33.06 127 CYS A N 1
ATOM 935 C CA . CYS A 1 127 ? 28.136 -11.025 -8.553 1.00 33.06 127 CYS A CA 1
ATOM 936 C C . CYS A 1 127 ? 27.473 -12.325 -8.099 1.00 33.06 127 CYS A C 1
ATOM 938 O O . CYS A 1 127 ? 26.448 -12.741 -8.638 1.00 33.06 127 CYS A O 1
ATOM 940 N N . VAL A 1 128 ? 28.114 -12.997 -7.147 1.00 32.75 128 VAL A N 1
ATOM 941 C CA . VAL A 1 128 ? 27.502 -14.086 -6.387 1.00 32.75 128 VAL A CA 1
ATOM 942 C C . VAL A 1 128 ? 26.567 -13.426 -5.378 1.00 32.75 128 VAL A C 1
ATOM 944 O O . VAL A 1 128 ? 27.016 -12.611 -4.576 1.00 32.75 128 VAL A O 1
ATOM 947 N N . LEU A 1 129 ? 25.272 -13.724 -5.460 1.00 34.56 129 LEU A N 1
ATOM 948 C CA . LEU A 1 129 ? 24.302 -13.342 -4.439 1.00 34.56 129 LEU A CA 1
ATOM 949 C C . LEU A 1 129 ? 24.402 -14.386 -3.313 1.00 34.56 129 LEU A C 1
ATOM 951 O O . LEU A 1 129 ? 24.124 -15.562 -3.561 1.00 34.56 129 LEU A O 1
ATOM 955 N N . HIS A 1 130 ? 24.844 -13.968 -2.127 1.00 37.56 130 HIS A N 1
ATOM 956 C CA . HIS A 1 130 ? 24.502 -14.638 -0.870 1.00 37.56 130 HIS A CA 1
ATOM 957 C C . HIS A 1 130 ? 23.254 -13.973 -0.296 1.00 37.56 130 HIS A C 1
ATOM 959 O O . HIS A 1 130 ? 23.155 -12.730 -0.429 1.00 37.56 130 HIS A O 1
#

Secondary structure (DSSP, 8-state):
----PPP--------SS--------TT--TTSSGGGT-SSS--HHHHHHHHHS---TTPPPS-SSHHHHHHHHHHSS-GGGGT--S----TT-TT------GGGGS---TT--S--SS----SS------

pLDDT: mean 71.41, std 23.53, range [32.75, 96.81]

Radius of gyration: 24.38 Å; Cα contacts (8 Å, |Δi|>4): 61; chains: 1; bounding box: 69×39×66 Å

Mean predicted aligned error: 16.27 Å

Solvent-accessible surface area (backbone atoms only — not comparable to full-atom values): 9412 Å² total; per-residue (Å²): 134,83,82,80,77,80,76,78,82,75,84,72,76,85,61,97,66,80,86,86,85,87,88,83,74,81,92,73,56,79,60,58,36,42,78,58,70,22,89,85,42,90,41,69,69,60,37,47,51,44,69,79,53,85,72,73,92,85,75,79,71,89,41,98,45,72,48,24,28,50,47,23,68,76,68,75,41,60,27,79,83,70,76,37,81,57,76,75,76,57,101,82,50,87,83,63,96,76,79,73,64,78,79,74,74,60,76,78,68,96,82,71,94,76,83,91,83,79,79,94,77,87,78,91,79,86,79,79,86,129

Foldseek 3Di:
DDDPDDDDDDPPPPPPDDDDDDDDDPPDDCQADVCSPHPPDDDPPVNVCVVVDPDDNDDDFLDPDPFQSVVCVVVVDRSVVVVNHDDDDPPPPVPDPPDDPPVVPPDPPPPDDDDPPPDDDDDDDDPDDD